Protein AF-A0A9D8IBK4-F1 (afdb_monomer_lite)

pLDDT: mean 76.78, std 13.74, range [43.97, 88.75]

Foldseek 3Di:
DPDPPPQVDPVSQVVCCVVVVDQWDDDPPDIDGDD

Secondary structure (DSSP, 8-state):
-------SSHHHHHHHHHHHT-SEEEETTEEEE--

Radius of gyration: 9.87 Å; chains: 1; bounding box: 27×21×21 Å

Sequence (35 aa):
MKGEPIVCSPRDAIKCFFDTGLDLLCIGDFIVSKY

Structure (mmCIF, N/CA/C/O backbone):
data_AF-A0A9D8IBK4-F1
#
_entry.id   AF-A0A9D8IBK4-F1
#
loop_
_atom_site.group_PDB
_atom_site.id
_atom_site.type_symbol
_atom_site.label_atom_id
_atom_site.label_alt_id
_atom_site.label_comp_id
_a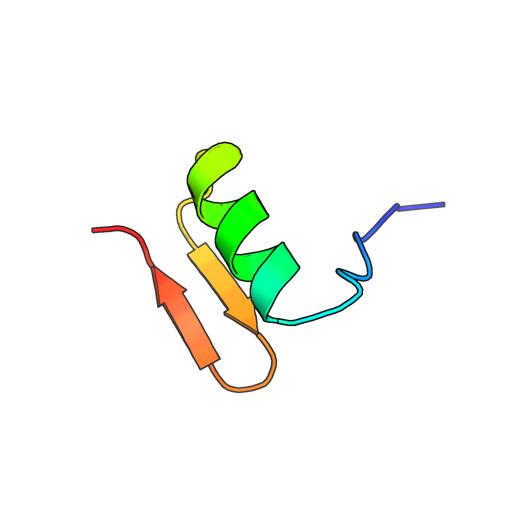tom_site.label_asym_id
_atom_site.label_entity_id
_atom_site.label_seq_id
_atom_site.pdbx_PDB_ins_code
_atom_site.Cartn_x
_atom_site.Cartn_y
_atom_site.Cartn_z
_atom_site.occupancy
_atom_site.B_iso_or_equiv
_atom_site.auth_seq_id
_atom_site.auth_comp_id
_atom_site.auth_asym_id
_atom_site.auth_atom_id
_atom_site.pdbx_PDB_model_num
ATOM 1 N N . MET A 1 1 ? 12.432 15.509 -2.098 1.00 43.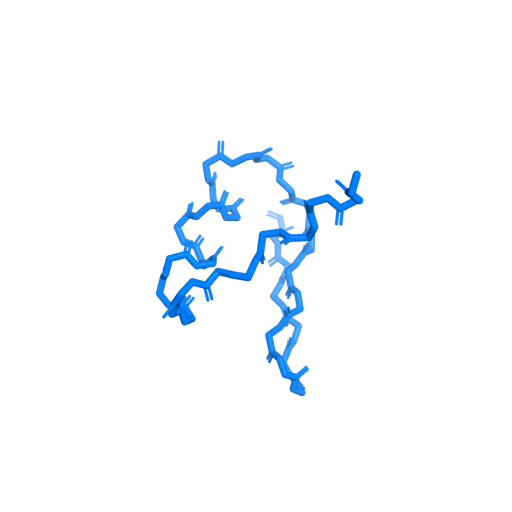97 1 MET A N 1
ATOM 2 C CA . MET A 1 1 ? 11.646 14.713 -3.065 1.00 43.97 1 MET A CA 1
ATOM 3 C C . MET A 1 1 ? 10.423 14.218 -2.318 1.00 43.97 1 MET A C 1
ATOM 5 O O . MET A 1 1 ? 10.609 13.545 -1.314 1.00 43.97 1 MET A O 1
ATOM 9 N N . LYS A 1 2 ? 9.214 14.675 -2.672 1.00 50.25 2 LYS A N 1
ATOM 10 C CA . LYS A 1 2 ? 7.983 14.271 -1.977 1.00 50.25 2 LYS A CA 1
ATOM 11 C C . LYS A 1 2 ? 7.786 12.776 -2.230 1.00 50.25 2 LYS A C 1
ATOM 13 O O . LYS A 1 2 ? 7.514 12.379 -3.356 1.00 50.25 2 LYS A O 1
ATOM 18 N N . GLY A 1 3 ? 8.088 11.985 -1.204 1.00 51.00 3 GLY A N 1
ATOM 19 C CA . GLY A 1 3 ? 8.073 10.531 -1.221 1.00 51.00 3 GLY A CA 1
ATOM 20 C C . GLY A 1 3 ? 6.647 10.023 -1.216 1.00 51.00 3 GLY A C 1
ATOM 21 O O . GLY A 1 3 ? 6.136 9.631 -0.173 1.00 51.00 3 GLY A O 1
ATOM 22 N N . GLU A 1 4 ? 6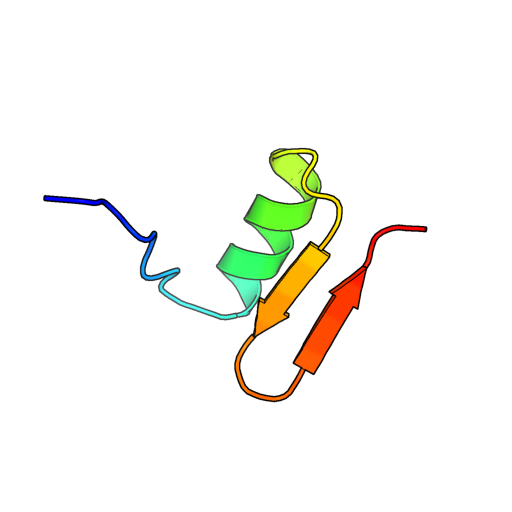.008 10.049 -2.377 1.00 49.50 4 GLU A N 1
ATOM 23 C CA . GLU A 1 4 ? 4.885 9.155 -2.605 1.00 49.50 4 GLU A CA 1
ATOM 24 C C . GLU A 1 4 ? 5.457 7.738 -2.496 1.00 49.50 4 GLU A C 1
ATOM 26 O O . GLU A 1 4 ? 6.408 7.417 -3.221 1.00 49.50 4 GLU A O 1
ATOM 31 N N . PRO A 1 5 ? 4.993 6.906 -1.547 1.00 52.78 5 PRO A N 1
ATOM 32 C CA . PRO A 1 5 ? 5.392 5.518 -1.544 1.00 52.78 5 PRO A CA 1
ATOM 33 C C . PRO A 1 5 ? 4.870 4.942 -2.857 1.00 52.78 5 PRO A C 1
ATOM 35 O O . PRO A 1 5 ? 3.671 4.734 -3.026 1.00 52.78 5 PRO A O 1
ATOM 38 N N . ILE A 1 6 ? 5.773 4.716 -3.811 1.00 57.78 6 ILE A N 1
ATOM 39 C CA . ILE A 1 6 ? 5.520 3.831 -4.941 1.00 57.78 6 ILE A CA 1
ATOM 40 C C . ILE A 1 6 ? 5.406 2.461 -4.293 1.00 57.78 6 ILE A C 1
ATOM 42 O O . ILE A 1 6 ? 6.402 1.764 -4.111 1.00 57.78 6 ILE A O 1
ATOM 46 N N . VAL A 1 7 ? 4.223 2.133 -3.779 1.00 56.19 7 VAL A N 1
ATOM 47 C CA . VAL A 1 7 ? 4.044 0.871 -3.087 1.00 56.19 7 VAL A CA 1
ATOM 48 C C . VAL A 1 7 ? 4.255 -0.219 -4.131 1.00 56.19 7 VAL A C 1
ATOM 50 O O . VAL A 1 7 ? 3.496 -0.319 -5.091 1.00 56.19 7 VAL A O 1
ATOM 53 N N . CYS A 1 8 ? 5.331 -0.993 -3.975 1.00 62.72 8 CYS A N 1
ATOM 54 C CA . CYS A 1 8 ? 5.856 -1.892 -5.005 1.00 62.72 8 CYS A CA 1
ATOM 55 C C . CYS A 1 8 ? 4.910 -3.039 -5.396 1.00 62.72 8 CYS A C 1
ATOM 57 O O . CYS A 1 8 ? 5.241 -3.819 -6.285 1.00 62.72 8 CYS A O 1
ATOM 59 N N . SER A 1 9 ? 3.735 -3.166 -4.777 1.00 78.56 9 SER A N 1
ATOM 60 C CA . SER A 1 9 ? 2.672 -4.092 -5.170 1.00 78.56 9 SER A CA 1
ATOM 61 C C . SER A 1 9 ? 1.354 -3.717 -4.479 1.00 78.56 9 SER A C 1
ATOM 63 O O . SER A 1 9 ? 1.387 -3.299 -3.322 1.00 78.56 9 SER A O 1
ATOM 65 N N . PRO A 1 10 ? 0.177 -3.957 -5.092 1.00 81.50 10 PRO A N 1
ATOM 66 C CA . PRO A 1 10 ? -1.125 -3.720 -4.449 1.00 81.50 10 PRO A CA 1
ATOM 67 C C . PRO A 1 10 ? -1.252 -4.363 -3.060 1.00 81.50 10 PRO A C 1
ATOM 69 O O . PRO A 1 10 ? -1.850 -3.798 -2.149 1.00 81.50 10 PRO A O 1
ATOM 72 N N . ARG A 1 11 ? -0.625 -5.530 -2.871 1.00 84.00 11 ARG A N 1
ATOM 73 C CA . ARG A 1 11 ? -0.579 -6.247 -1.591 1.00 84.00 11 ARG A CA 1
ATOM 74 C C . ARG A 1 11 ? 0.090 -5.443 -0.476 1.00 84.00 11 ARG A C 1
ATOM 76 O O . ARG A 1 11 ? -0.420 -5.413 0.642 1.00 84.00 11 ARG A O 1
ATOM 83 N N . ASP A 1 12 ? 1.208 -4.799 -0.785 1.00 84.62 12 ASP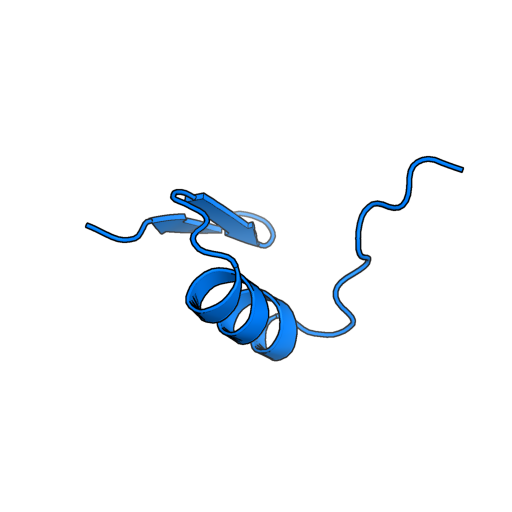 A N 1
ATOM 84 C CA . ASP A 1 12 ? 1.948 -3.997 0.185 1.00 84.62 12 ASP A CA 1
ATOM 85 C C . ASP A 1 12 ? 1.160 -2.732 0.535 1.00 84.62 12 ASP A C 1
ATOM 87 O O . ASP A 1 12 ? 1.175 -2.307 1.686 1.00 84.62 12 ASP A O 1
ATOM 91 N N . ALA A 1 13 ? 0.399 -2.180 -0.419 1.00 83.88 13 ALA A N 1
ATOM 92 C CA . ALA A 1 13 ? -0.416 -0.982 -0.212 1.00 83.88 13 ALA A CA 1
ATOM 93 C C . ALA A 1 13 ? -1.561 -1.270 0.758 1.00 83.88 13 ALA A C 1
ATOM 95 O O . ALA A 1 13 ? -1.802 -0.498 1.681 1.00 83.88 13 ALA A O 1
ATOM 96 N N . ILE A 1 14 ? -2.202 -2.430 0.594 1.00 86.06 14 ILE A N 1
ATOM 97 C CA . ILE A 1 14 ? -3.250 -2.913 1.493 1.00 86.06 14 ILE A CA 1
ATOM 98 C C . ILE A 1 14 ? -2.688 -3.145 2.899 1.00 86.06 14 ILE A C 1
ATOM 100 O O . ILE A 1 14 ? -3.285 -2.701 3.875 1.00 86.06 14 ILE A O 1
ATOM 104 N N . LYS A 1 15 ? -1.528 -3.801 3.023 1.00 86.00 15 LYS A N 1
ATOM 105 C CA . LYS A 1 15 ? -0.898 -4.026 4.332 1.00 86.00 15 LYS A CA 1
ATOM 106 C C . LYS A 1 15 ? -0.568 -2.701 5.025 1.00 86.00 15 LYS A C 1
ATOM 108 O O . LYS A 1 15 ? -0.955 -2.499 6.170 1.00 86.00 15 LYS A O 1
ATOM 113 N N . CYS A 1 16 ? 0.072 -1.780 4.304 1.00 83.50 16 CYS A N 1
ATOM 114 C CA . CYS A 1 16 ? 0.402 -0.457 4.826 1.00 83.50 16 CYS A CA 1
ATOM 115 C C . CYS A 1 16 ? -0.859 0.309 5.242 1.00 83.50 16 CYS A C 1
ATOM 117 O O . CYS A 1 16 ? -0.881 0.907 6.310 1.00 83.50 16 CYS A O 1
ATOM 119 N N . PHE A 1 17 ? -1.930 0.256 4.450 1.00 87.50 17 PHE A N 1
ATOM 120 C CA . PHE A 1 17 ? -3.210 0.886 4.772 1.00 87.50 17 PHE A CA 1
ATOM 121 C C . PHE A 1 17 ? -3.795 0.401 6.104 1.00 87.50 17 PHE A C 1
ATOM 123 O O . PHE A 1 17 ? -4.215 1.213 6.928 1.00 87.50 17 PHE A O 1
ATOM 130 N N . PHE A 1 18 ? -3.762 -0.910 6.359 1.00 84.81 18 PHE A N 1
ATOM 131 C CA . PHE A 1 18 ? -4.227 -1.457 7.633 1.00 84.81 18 PHE A CA 1
ATOM 132 C C . PHE A 1 18 ? -3.32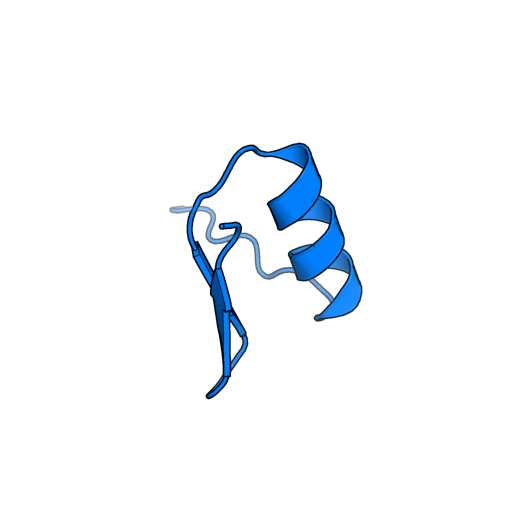9 -1.072 8.818 1.00 84.81 18 PHE A C 1
ATOM 134 O O . PHE A 1 18 ? -3.865 -0.823 9.900 1.00 84.81 18 PHE A O 1
ATOM 141 N N . ASP A 1 19 ? -2.015 -0.964 8.604 1.00 87.38 19 ASP A N 1
ATOM 142 C CA . ASP A 1 19 ? -1.022 -0.681 9.650 1.00 87.38 19 ASP A CA 1
ATOM 143 C C . ASP A 1 19 ? -0.875 0.822 9.978 1.00 87.38 19 ASP A C 1
ATOM 145 O O . ASP A 1 19 ? -0.495 1.180 11.090 1.00 87.38 19 ASP A O 1
ATOM 149 N N . THR A 1 20 ? -1.176 1.719 9.033 1.00 80.44 20 THR A N 1
ATOM 150 C CA . THR A 1 20 ? -0.904 3.171 9.151 1.00 80.44 20 THR A CA 1
ATOM 151 C C . THR A 1 20 ? -2.088 4.000 9.650 1.00 80.44 20 THR A C 1
ATOM 153 O O . THR A 1 20 ? -1.950 5.207 9.836 1.00 80.44 20 THR A O 1
ATOM 156 N N . GLY A 1 21 ? -3.240 3.371 9.908 1.00 79.00 21 GLY A N 1
ATOM 157 C CA . GLY A 1 21 ? -4.430 4.067 10.411 1.00 79.00 21 GLY A CA 1
ATOM 158 C C . GLY A 1 21 ? -5.076 5.008 9.391 1.00 79.00 21 GLY A C 1
ATOM 159 O O . GLY A 1 21 ? -5.786 5.926 9.780 1.00 79.00 21 GLY A O 1
ATOM 160 N N . LEU A 1 22 ? -4.812 4.798 8.101 1.00 85.12 22 LEU A N 1
ATOM 161 C CA . LEU A 1 22 ? -5.425 5.554 7.015 1.00 85.12 22 LEU A CA 1
ATOM 162 C C . LEU A 1 22 ? -6.912 5.195 6.869 1.00 85.12 22 LEU A C 1
ATOM 164 O O . LEU A 1 22 ? -7.302 4.038 7.038 1.00 85.12 22 LEU A O 1
ATOM 168 N N . ASP A 1 23 ? -7.722 6.186 6.497 1.00 85.06 23 ASP A N 1
ATOM 169 C CA . ASP A 1 23 ? -9.171 6.019 6.310 1.00 85.06 23 ASP A CA 1
ATOM 170 C C . ASP A 1 23 ? -9.525 5.525 4.900 1.00 85.06 23 ASP A C 1
ATOM 172 O O . ASP A 1 23 ? -10.459 4.741 4.710 1.00 85.06 23 ASP A O 1
ATOM 176 N N . LEU A 1 24 ? -8.749 5.967 3.904 1.00 86.25 24 LEU A N 1
ATOM 177 C CA . LEU A 1 24 ? -8.947 5.680 2.485 1.00 86.25 24 LEU A CA 1
ATOM 178 C C . LEU A 1 24 ? -7.634 5.281 1.797 1.00 86.25 24 LEU A C 1
ATOM 180 O O . LEU A 1 24 ? -6.585 5.885 2.021 1.00 86.25 24 LEU A O 1
ATOM 184 N N . LEU A 1 25 ? -7.718 4.290 0.913 1.00 88.75 25 LEU A N 1
ATOM 185 C CA . LEU A 1 25 ? -6.647 3.823 0.040 1.00 88.75 25 LEU A CA 1
ATOM 186 C C . LEU A 1 25 ? -7.151 3.748 -1.402 1.00 88.75 25 LEU A C 1
ATOM 188 O O . LEU A 1 25 ? -8.095 3.021 -1.694 1.00 88.75 25 LEU A O 1
ATOM 192 N N . CYS A 1 26 ? -6.480 4.445 -2.314 1.00 87.38 26 CYS A N 1
ATOM 193 C CA . CYS A 1 26 ? -6.768 4.385 -3.746 1.00 87.38 26 CYS A CA 1
ATOM 194 C C . CYS A 1 26 ? -5.710 3.524 -4.452 1.00 87.38 26 CYS A C 1
ATOM 196 O O . CYS A 1 26 ? -4.516 3.798 -4.339 1.00 87.38 26 CYS A O 1
ATOM 198 N N . ILE A 1 27 ? -6.139 2.494 -5.186 1.00 86.38 27 ILE A N 1
ATOM 199 C CA . ILE A 1 27 ? -5.273 1.625 -5.996 1.00 86.38 27 ILE A CA 1
ATOM 200 C C . ILE A 1 27 ? -5.845 1.558 -7.413 1.00 86.38 27 ILE A C 1
ATOM 202 O O . ILE A 1 27 ? -6.799 0.824 -7.672 1.00 86.38 27 ILE A O 1
ATOM 206 N N . GLY A 1 28 ? -5.243 2.305 -8.342 1.00 80.81 28 GLY A N 1
ATOM 207 C CA . GLY A 1 28 ? -5.777 2.441 -9.700 1.00 80.81 28 GLY A CA 1
ATOM 208 C C . GLY A 1 28 ? -7.207 2.987 -9.668 1.00 80.81 28 GLY A C 1
ATOM 209 O O . GLY A 1 28 ? -7.460 3.990 -9.006 1.00 80.81 28 GLY A O 1
ATOM 210 N N . ASP A 1 29 ? -8.134 2.284 -10.322 1.00 85.38 29 ASP A N 1
ATOM 211 C CA . ASP A 1 29 ? -9.561 2.644 -10.373 1.00 85.38 29 ASP A CA 1
ATOM 212 C C . ASP A 1 29 ? -10.378 2.134 -9.166 1.00 85.38 29 ASP A C 1
ATOM 214 O O . ASP A 1 29 ? -11.605 2.230 -9.154 1.00 85.38 29 ASP A O 1
ATOM 218 N N . PHE A 1 30 ? -9.722 1.577 -8.140 1.00 85.25 30 PHE A N 1
ATOM 219 C CA . PHE A 1 30 ? -10.375 1.063 -6.936 1.00 85.25 30 PHE A CA 1
ATOM 220 C C . PHE A 1 30 ? -10.093 1.944 -5.719 1.00 85.25 30 PHE A C 1
ATOM 222 O O . PHE A 1 30 ? -8.961 2.375 -5.491 1.00 85.25 30 PHE A O 1
ATOM 229 N N . ILE A 1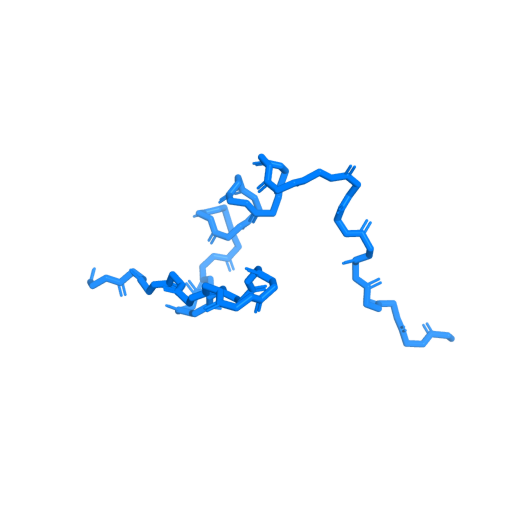 31 ? -11.119 2.147 -4.890 1.00 87.81 31 ILE A N 1
ATOM 230 C CA . ILE A 1 31 ? -11.025 2.843 -3.603 1.00 87.81 31 ILE A CA 1
ATOM 231 C C . ILE A 1 31 ? -11.401 1.859 -2.496 1.00 87.81 31 ILE A C 1
ATOM 233 O O . ILE A 1 31 ? -12.433 1.194 -2.563 1.00 87.81 31 ILE A O 1
ATOM 237 N N . VAL A 1 32 ? -10.553 1.773 -1.479 1.00 85.56 32 VAL A N 1
ATOM 238 C CA . VAL A 1 32 ? -10.720 0.943 -0.288 1.00 85.56 32 VAL A CA 1
ATOM 239 C C . VAL A 1 32 ? -10.875 1.868 0.912 1.00 85.56 32 VAL A C 1
ATOM 241 O O . VAL A 1 32 ? -10.025 2.722 1.148 1.00 85.56 32 VAL A O 1
ATOM 244 N N . SER A 1 33 ? -11.948 1.698 1.677 1.00 87.19 33 SER A N 1
ATOM 245 C CA . SER A 1 33 ? -12.203 2.434 2.917 1.00 87.19 33 SER A CA 1
ATOM 246 C C . SER A 1 33 ? -12.295 1.470 4.097 1.00 87.19 33 SER A C 1
ATOM 248 O O . SER A 1 33 ? -12.912 0.409 3.974 1.00 87.19 33 SER A O 1
ATOM 250 N N . LYS A 1 34 ? -11.728 1.839 5.251 1.00 78.19 34 LYS A N 1
ATOM 251 C CA . LYS A 1 34 ? -12.054 1.177 6.523 1.00 78.19 34 LYS A CA 1
ATOM 252 C C . LYS A 1 34 ? -13.325 1.829 7.064 1.00 78.19 34 LYS A C 1
ATOM 254 O O . LYS A 1 34 ? -13.348 3.042 7.238 1.00 78.19 34 LYS A O 1
ATOM 259 N N . TYR A 1 35 ? -14.374 1.029 7.249 1.00 66.69 35 TYR A N 1
ATOM 260 C CA . TYR A 1 35 ? -15.569 1.435 7.995 1.00 66.69 35 TYR A CA 1
ATOM 261 C C . TYR A 1 35 ? -15.287 1.428 9.496 1.00 66.69 35 TYR A C 1
ATOM 263 O O . TYR A 1 35 ? -14.526 0.532 9.936 1.00 66.69 35 TYR A O 1
#